Protein AF-A0A3D5JJ58-F1 (afdb_monomer_lite)

Secondary structure (DSSP, 8-state):
--HHHHHHHTT--EEEEE--GGGGGGHHHHHHHHHTSSSEEEEEEEEE---TT-SHHHHHHHHHHT-TT---TTEEEEEEE-HHHHS-HHHHHHHHHH-SS--HHHHHHHHHHTT------

Sequence (121 aa):
KAVHGTVTERGMDCALVEIHREDIDDLPFLMSFLAAVDRQFIVFTDDLTFDHGDSSYKSLKAALDGGVEGRPENVIFYATSNRRHLMPRQMIENERSTAINPSEGVEESVSLSDRFGLWVG

Structure (mmCIF, N/CA/C/O backbone):
data_AF-A0A3D5JJ58-F1
#
_entry.id   AF-A0A3D5JJ58-F1
#
loop_
_atom_site.group_PDB
_atom_site.id
_atom_site.type_symbol
_atom_site.label_atom_id
_atom_site.label_alt_id
_atom_site.label_comp_id
_atom_site.label_asym_id
_atom_site.label_entity_id
_atom_site.label_seq_id
_atom_site.pdbx_PDB_ins_code
_atom_site.Cartn_x
_atom_site.Cartn_y
_atom_site.Cartn_z
_atom_site.occupancy
_atom_site.B_iso_or_equiv
_atom_site.auth_seq_id
_atom_site.auth_comp_id
_atom_site.auth_asym_id
_atom_site.auth_atom_id
_atom_site.pdbx_PDB_model_num
ATOM 1 N N . LYS A 1 1 ? 6.342 9.692 18.023 1.00 48.56 1 LYS A N 1
ATOM 2 C CA . LYS A 1 1 ? 5.257 8.739 18.366 1.00 48.56 1 LYS A CA 1
ATOM 3 C C . LYS A 1 1 ? 4.610 8.309 17.058 1.00 48.56 1 LYS A C 1
ATOM 5 O O . LYS A 1 1 ? 4.331 9.194 16.261 1.00 48.56 1 LYS A O 1
ATOM 10 N N . ALA A 1 2 ? 4.472 7.007 16.799 1.00 66.88 2 ALA A N 1
ATOM 11 C CA . ALA A 1 2 ? 3.885 6.512 15.553 1.00 66.88 2 ALA A CA 1
ATOM 12 C C . ALA A 1 2 ? 2.447 7.037 15.399 1.00 66.88 2 ALA A C 1
ATOM 14 O O . ALA A 1 2 ? 1.678 6.977 16.359 1.00 66.88 2 ALA A O 1
ATOM 15 N N . VAL A 1 3 ? 2.101 7.552 14.214 1.00 66.00 3 VAL A N 1
ATOM 16 C CA . VAL A 1 3 ? 0.780 8.138 13.912 1.00 66.00 3 VAL A CA 1
ATOM 17 C C . VAL A 1 3 ? -0.346 7.148 14.226 1.00 66.00 3 VAL A C 1
ATOM 19 O O . VAL A 1 3 ? -1.336 7.537 14.837 1.00 66.00 3 VAL A O 1
ATOM 22 N N . HIS A 1 4 ? -0.137 5.860 13.931 1.00 69.19 4 HIS A N 1
ATOM 23 C CA . H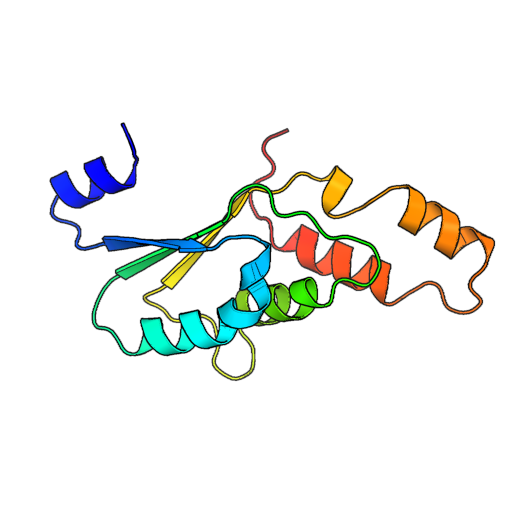IS A 1 4 ? -1.043 4.769 14.301 1.00 69.19 4 HIS A CA 1
ATOM 24 C C . HIS A 1 4 ? -1.385 4.768 15.798 1.00 69.19 4 HIS A C 1
ATOM 26 O O . HIS A 1 4 ? -2.556 4.778 16.156 1.00 69.19 4 HIS A O 1
ATOM 32 N N . GLY A 1 5 ? -0.381 4.863 16.680 1.00 71.44 5 GLY A N 1
ATOM 33 C CA . GLY A 1 5 ? -0.610 4.861 18.128 1.00 71.44 5 GLY A CA 1
ATOM 34 C C . GLY A 1 5 ? -1.508 6.013 18.585 1.00 71.44 5 GLY A C 1
ATOM 35 O O . GLY A 1 5 ? -2.395 5.816 19.404 1.00 71.44 5 GLY A O 1
ATOM 36 N N . THR A 1 6 ? -1.348 7.199 17.995 1.00 73.94 6 THR A N 1
ATOM 37 C CA . THR A 1 6 ? -2.206 8.357 18.294 1.00 73.94 6 THR A CA 1
ATOM 38 C C . THR A 1 6 ? -3.627 8.204 17.743 1.00 73.94 6 THR A C 1
ATOM 40 O O . THR A 1 6 ? -4.568 8.715 18.345 1.00 73.94 6 THR A O 1
ATOM 43 N N . VAL A 1 7 ? -3.805 7.517 16.613 1.00 76.62 7 VAL A N 1
ATOM 44 C CA . VAL A 1 7 ? -5.125 7.241 16.020 1.00 76.62 7 VAL A CA 1
ATOM 45 C C . VAL A 1 7 ? -5.886 6.216 16.866 1.00 76.62 7 VAL A C 1
ATOM 47 O O . VAL A 1 7 ? -7.038 6.461 17.225 1.00 76.62 7 VAL A O 1
ATOM 50 N N . THR A 1 8 ? -5.221 5.139 17.294 1.00 77.62 8 THR A N 1
ATOM 51 C CA . THR A 1 8 ? -5.805 4.140 18.201 1.00 77.62 8 THR A CA 1
ATOM 52 C C . THR A 1 8 ? -6.161 4.747 19.563 1.00 77.62 8 THR A C 1
ATOM 54 O O . THR A 1 8 ? -7.254 4.514 20.071 1.00 77.62 8 THR A O 1
ATOM 57 N N . GLU A 1 9 ? -5.293 5.596 20.135 1.00 80.44 9 GLU A N 1
ATOM 58 C CA . GLU A 1 9 ? -5.563 6.332 21.387 1.00 80.44 9 GLU A CA 1
ATOM 59 C C . GLU A 1 9 ? -6.815 7.229 21.299 1.00 80.44 9 GLU A C 1
ATOM 61 O O . GLU A 1 9 ? -7.448 7.510 22.315 1.00 80.44 9 GLU A O 1
ATOM 66 N N . ARG A 1 10 ? -7.199 7.670 20.094 1.00 81.00 10 ARG A N 1
ATOM 67 C CA . ARG A 1 10 ? -8.402 8.485 19.842 1.00 81.00 10 ARG A CA 1
ATOM 68 C C . ARG A 1 10 ? -9.670 7.657 19.609 1.00 81.00 10 ARG A C 1
ATOM 70 O O . ARG A 1 10 ? -10.707 8.235 19.294 1.00 81.00 10 ARG A O 1
ATOM 77 N N . GLY A 1 11 ? -9.603 6.334 19.763 1.00 76.38 11 GLY A N 1
ATOM 78 C CA . GLY A 1 11 ? -10.744 5.431 19.594 1.00 76.38 11 GLY A CA 1
ATOM 79 C C . GLY A 1 11 ? -11.083 5.103 18.138 1.00 76.38 11 GLY A C 1
ATOM 80 O O . GLY A 1 11 ? -12.150 4.556 17.877 1.00 76.38 11 GLY A O 1
ATOM 81 N N . MET A 1 12 ? -10.202 5.431 17.188 1.00 77.62 12 MET A N 1
ATOM 82 C CA . MET A 1 12 ? -10.342 4.994 15.801 1.00 77.62 12 MET A CA 1
ATOM 83 C C . MET A 1 12 ? -9.760 3.585 15.666 1.00 77.62 12 MET A C 1
ATOM 85 O O . MET A 1 12 ? -8.555 3.391 15.841 1.00 77.62 12 MET A O 1
ATOM 89 N N . ASP A 1 13 ? -10.611 2.605 15.354 1.00 81.50 13 ASP A N 1
ATOM 90 C CA . ASP A 1 13 ? -10.184 1.226 15.111 1.00 81.50 13 ASP A CA 1
ATOM 91 C C . ASP A 1 13 ? -9.609 1.072 13.695 1.00 81.50 13 ASP A C 1
ATOM 93 O O . ASP A 1 13 ? -10.263 0.614 12.758 1.00 81.50 13 ASP A O 1
ATOM 97 N N . CYS A 1 14 ? -8.368 1.530 13.544 1.00 84.88 14 CYS A N 1
ATOM 98 C CA . CYS A 1 14 ? -7.585 1.414 12.325 1.00 84.88 14 CYS A CA 1
ATOM 99 C C . CYS A 1 14 ? -6.398 0.486 12.578 1.00 84.88 14 CYS A C 1
ATOM 101 O O . CYS A 1 14 ? -5.649 0.695 13.531 1.00 84.88 14 CYS A O 1
ATOM 103 N N . ALA A 1 15 ? -6.203 -0.502 11.710 1.00 89.31 15 ALA A N 1
ATOM 104 C CA . ALA A 1 15 ? -4.994 -1.314 11.684 1.00 89.31 15 ALA A CA 1
ATOM 105 C C . ALA A 1 15 ? -3.961 -0.724 10.718 1.00 89.31 15 ALA A C 1
ATOM 107 O O . ALA A 1 15 ? -4.306 -0.220 9.650 1.00 89.31 15 ALA A O 1
ATOM 108 N N . LEU A 1 16 ? -2.688 -0.814 11.094 1.00 89.19 16 LEU A N 1
ATOM 109 C CA . LEU A 1 16 ? -1.558 -0.580 10.203 1.00 89.19 16 LEU A CA 1
ATOM 110 C C . LEU A 1 16 ? -1.004 -1.934 9.753 1.00 89.19 16 LEU A C 1
ATOM 112 O O . LEU A 1 16 ? -0.683 -2.774 10.594 1.00 89.19 16 LEU A O 1
ATOM 116 N N . VAL A 1 17 ? -0.901 -2.132 8.445 1.00 90.62 17 VAL A N 1
ATOM 117 C CA . VAL A 1 17 ? -0.300 -3.310 7.818 1.00 90.62 17 VAL A CA 1
ATOM 118 C C . VAL A 1 17 ? 0.928 -2.836 7.062 1.00 90.62 17 VAL A C 1
ATOM 120 O O . VAL A 1 17 ? 0.811 -2.034 6.144 1.00 90.62 17 VAL A O 1
ATOM 123 N N . GLU A 1 18 ? 2.103 -3.295 7.464 1.00 90.88 18 GLU A N 1
ATOM 124 C CA . GLU A 1 18 ? 3.345 -3.005 6.753 1.00 90.88 18 GLU A CA 1
ATOM 125 C C . GLU A 1 18 ? 3.636 -4.136 5.766 1.00 90.88 18 GLU A C 1
ATOM 127 O O . GLU A 1 18 ? 3.516 -5.308 6.124 1.00 90.88 18 GLU A O 1
ATOM 132 N N . ILE A 1 19 ? 3.983 -3.779 4.530 1.00 89.12 19 ILE A N 1
ATOM 133 C CA . ILE A 1 19 ? 4.395 -4.717 3.486 1.00 89.12 19 ILE A CA 1
ATOM 134 C C . ILE A 1 19 ? 5.785 -4.338 2.981 1.00 89.12 19 ILE A C 1
ATOM 136 O O . ILE A 1 19 ? 6.063 -3.170 2.674 1.00 89.12 19 ILE A O 1
ATOM 140 N N . HIS A 1 20 ? 6.671 -5.327 2.901 1.00 87.94 20 HIS A N 1
ATOM 141 C CA . HIS A 1 20 ? 8.004 -5.133 2.352 1.00 87.94 20 HIS A CA 1
ATOM 142 C C . HIS A 1 20 ? 7.960 -5.085 0.823 1.00 87.94 20 HIS A C 1
ATOM 144 O O . HIS A 1 20 ? 7.052 -5.620 0.190 1.00 87.94 20 HIS A O 1
ATOM 150 N N . ARG A 1 21 ? 8.976 -4.457 0.219 1.00 80.75 21 ARG A N 1
ATOM 151 C CA . ARG A 1 21 ? 9.121 -4.375 -1.243 1.00 80.75 21 ARG A CA 1
ATOM 152 C C . ARG A 1 21 ? 9.060 -5.749 -1.919 1.00 80.75 21 ARG A C 1
ATOM 154 O O . ARG A 1 21 ? 8.460 -5.874 -2.979 1.00 80.75 21 ARG A O 1
ATOM 161 N N . GLU A 1 22 ? 9.693 -6.746 -1.312 1.00 84.12 22 GLU A N 1
ATOM 162 C CA . GLU A 1 22 ? 9.791 -8.109 -1.850 1.00 84.12 22 GLU A CA 1
ATOM 163 C C . GLU A 1 22 ? 8.428 -8.817 -1.917 1.00 84.12 22 GLU A C 1
ATOM 165 O O . GLU A 1 22 ? 8.255 -9.720 -2.727 1.00 84.12 22 GLU A O 1
ATOM 170 N N . ASP A 1 23 ? 7.447 -8.349 -1.139 1.00 87.75 23 ASP A N 1
ATOM 171 C CA . ASP A 1 23 ? 6.113 -8.944 -1.031 1.00 87.75 23 ASP A CA 1
ATOM 172 C C . ASP A 1 23 ? 5.051 -8.169 -1.839 1.00 87.75 23 ASP A C 1
ATOM 174 O O . ASP A 1 23 ? 3.859 -8.457 -1.751 1.00 87.75 23 ASP A O 1
ATOM 178 N N . ILE A 1 24 ? 5.436 -7.166 -2.641 1.00 84.06 24 ILE A N 1
ATOM 179 C CA . ILE A 1 24 ? 4.483 -6.347 -3.422 1.00 84.06 24 ILE A CA 1
ATOM 180 C C . ILE A 1 24 ? 3.638 -7.190 -4.384 1.00 84.06 24 ILE A C 1
ATOM 182 O O . ILE A 1 24 ? 2.502 -6.820 -4.686 1.00 84.06 24 ILE A O 1
ATOM 186 N N . ASP A 1 25 ? 4.155 -8.324 -4.853 1.00 86.06 25 ASP A N 1
ATOM 187 C CA . ASP A 1 25 ? 3.396 -9.243 -5.701 1.00 86.06 25 ASP A CA 1
ATOM 188 C C . ASP A 1 25 ? 2.185 -9.865 -4.986 1.00 86.06 25 ASP A C 1
ATOM 190 O O . ASP A 1 25 ? 1.182 -10.165 -5.636 1.00 86.06 25 ASP A O 1
ATOM 194 N N . ASP A 1 26 ? 2.212 -9.949 -3.654 1.00 87.81 26 ASP A N 1
ATOM 195 C CA . ASP A 1 26 ? 1.089 -10.411 -2.834 1.00 87.81 26 ASP A CA 1
ATOM 196 C C . ASP A 1 26 ? 0.093 -9.288 -2.496 1.00 87.81 26 ASP A C 1
ATOM 198 O O . ASP A 1 26 ? -0.982 -9.546 -1.942 1.00 87.81 26 ASP A O 1
ATOM 202 N N . LEU A 1 27 ? 0.399 -8.034 -2.852 1.00 86.44 27 LEU A N 1
ATOM 203 C CA . LEU A 1 27 ? -0.447 -6.879 -2.551 1.00 86.44 27 LEU A CA 1
ATOM 204 C C . LEU A 1 27 ? -1.892 -7.043 -3.055 1.00 86.44 27 LEU A C 1
ATOM 206 O O . LEU A 1 27 ? -2.801 -6.749 -2.276 1.00 86.44 27 LEU A O 1
ATOM 210 N N . PRO A 1 28 ? -2.167 -7.530 -4.284 1.00 84.75 28 PRO A N 1
ATOM 211 C CA . PRO A 1 28 ? -3.541 -7.750 -4.733 1.00 84.75 28 PRO A CA 1
ATOM 212 C C . PRO A 1 28 ? -4.305 -8.727 -3.831 1.00 84.75 28 PRO A C 1
ATOM 214 O O . PRO A 1 28 ? -5.437 -8.448 -3.440 1.00 84.75 28 PRO A O 1
ATOM 217 N N . PHE A 1 29 ? -3.670 -9.834 -3.436 1.00 87.81 29 PHE A N 1
ATOM 218 C CA . PHE A 1 29 ? -4.273 -10.814 -2.534 1.00 87.81 29 PHE A CA 1
ATOM 219 C C . PHE A 1 29 ? -4.537 -10.217 -1.147 1.00 87.81 29 PHE A C 1
ATOM 221 O O . PHE A 1 29 ? -5.628 -10.386 -0.597 1.00 87.81 29 PHE A O 1
ATOM 228 N N . LEU A 1 30 ? -3.569 -9.472 -0.602 1.00 89.25 30 LEU A N 1
ATOM 229 C CA . LEU A 1 30 ? -3.719 -8.768 0.669 1.00 89.25 30 LEU A CA 1
ATOM 230 C C . LEU A 1 30 ? -4.898 -7.788 0.625 1.00 89.25 30 LEU A C 1
ATOM 232 O O . LEU A 1 30 ? -5.715 -7.783 1.542 1.00 89.25 30 LEU A O 1
ATOM 236 N N . MET A 1 31 ? -5.031 -6.996 -0.443 1.00 87.06 31 MET A N 1
ATOM 237 C CA . MET A 1 31 ? -6.147 -6.057 -0.607 1.00 87.06 31 MET A CA 1
ATOM 238 C C . MET A 1 31 ? -7.499 -6.778 -0.586 1.00 87.06 31 MET A C 1
ATOM 240 O O . MET A 1 31 ? -8.391 -6.367 0.156 1.00 87.06 31 MET A O 1
ATOM 244 N N . SER A 1 32 ? -7.642 -7.876 -1.337 1.00 87.62 32 SER A N 1
ATOM 245 C CA . SER A 1 32 ? -8.874 -8.678 -1.363 1.00 87.62 32 SER A CA 1
ATOM 246 C C . SER A 1 32 ? -9.184 -9.315 -0.005 1.00 87.62 32 SER A C 1
ATOM 248 O O . SER A 1 32 ? -10.342 -9.365 0.407 1.00 87.62 32 SER A O 1
ATOM 250 N N . PHE A 1 33 ? -8.162 -9.768 0.727 1.00 91.12 33 PHE A N 1
ATOM 251 C CA . PHE A 1 33 ? -8.333 -10.303 2.078 1.00 91.12 33 PHE A CA 1
ATOM 252 C C . PHE A 1 33 ? -8.815 -9.227 3.062 1.00 91.12 33 PHE A C 1
ATOM 254 O O . PHE A 1 33 ? -9.776 -9.449 3.798 1.00 91.12 33 PHE A O 1
ATOM 261 N N . LEU A 1 34 ? -8.186 -8.048 3.054 1.00 90.94 34 LEU A N 1
ATOM 262 C CA . LEU A 1 34 ? -8.550 -6.934 3.933 1.00 90.94 34 LEU A CA 1
ATOM 263 C C . LEU A 1 34 ? -9.941 -6.367 3.614 1.00 90.94 34 LEU A C 1
ATOM 265 O O . LEU A 1 34 ? -10.644 -5.931 4.526 1.00 90.94 34 LEU A O 1
ATOM 269 N N . ALA A 1 35 ? -10.374 -6.426 2.352 1.00 89.69 35 ALA A N 1
ATOM 270 C CA . ALA A 1 35 ? -11.711 -6.006 1.932 1.00 89.69 35 ALA A CA 1
ATOM 271 C C . ALA A 1 35 ? -12.842 -6.799 2.614 1.00 89.69 35 ALA A C 1
ATOM 273 O O . ALA A 1 35 ? -13.933 -6.272 2.812 1.00 89.69 35 ALA A O 1
ATOM 274 N N . ALA A 1 36 ? -12.592 -8.059 2.986 1.00 92.44 36 ALA A N 1
ATOM 275 C CA . ALA A 1 36 ? -13.577 -8.921 3.642 1.00 92.44 36 ALA A CA 1
ATOM 276 C C . ALA A 1 36 ? -13.679 -8.695 5.163 1.00 92.44 36 ALA A C 1
ATOM 278 O O . ALA A 1 36 ? -14.515 -9.315 5.825 1.00 92.44 36 ALA A O 1
ATOM 279 N N . VAL A 1 37 ? -12.823 -7.843 5.733 1.00 92.19 37 VAL A N 1
ATOM 280 C CA . VAL A 1 37 ? -12.763 -7.590 7.174 1.00 92.19 37 VAL A CA 1
ATOM 281 C C . VAL A 1 37 ? -13.453 -6.267 7.496 1.00 92.19 37 VAL A C 1
ATOM 283 O O . VAL A 1 37 ? -13.100 -5.228 6.945 1.00 92.19 37 VAL A O 1
ATOM 286 N N . ASP A 1 38 ? -14.395 -6.290 8.443 1.00 91.50 38 ASP A N 1
ATOM 287 C CA . ASP A 1 38 ? -15.096 -5.097 8.943 1.00 91.50 38 ASP A CA 1
ATOM 288 C C . ASP A 1 38 ? -14.189 -4.262 9.869 1.00 91.50 38 ASP A C 1
ATOM 290 O O . ASP A 1 38 ? -14.351 -4.218 11.089 1.00 91.50 38 ASP A O 1
ATOM 294 N N . ARG A 1 39 ? -13.135 -3.687 9.281 1.00 90.12 39 ARG A N 1
ATOM 295 C CA . ARG A 1 39 ? -12.133 -2.842 9.938 1.00 90.12 39 ARG A CA 1
ATOM 296 C C . ARG A 1 39 ? -11.462 -1.923 8.919 1.00 90.12 39 ARG A C 1
ATOM 298 O O . ARG A 1 39 ? -11.355 -2.267 7.746 1.00 90.12 39 ARG A O 1
ATOM 305 N N . GLN A 1 40 ? -10.996 -0.760 9.372 1.00 89.94 40 GLN A N 1
ATOM 306 C CA . GLN A 1 40 ? -10.226 0.179 8.552 1.00 89.94 40 GLN A CA 1
ATOM 307 C C . GLN A 1 40 ? -8.735 -0.183 8.558 1.00 89.94 40 GLN A C 1
ATOM 309 O O . GLN A 1 40 ? -8.169 -0.469 9.618 1.00 89.94 40 GLN A O 1
ATOM 314 N N . PHE A 1 41 ? -8.088 -0.127 7.395 1.00 90.19 41 PHE A N 1
ATOM 315 C CA . PHE A 1 41 ? -6.678 -0.473 7.231 1.00 90.19 41 PHE A CA 1
ATOM 316 C C . PHE A 1 41 ? -5.885 0.620 6.522 1.00 90.19 41 PHE A C 1
ATOM 318 O O . PHE A 1 41 ? -6.312 1.188 5.516 1.00 90.19 41 PHE A O 1
ATOM 325 N N . ILE A 1 42 ? -4.671 0.843 7.016 1.00 88.81 42 ILE A N 1
ATOM 326 C CA . ILE A 1 42 ? -3.609 1.531 6.290 1.00 88.81 42 ILE A CA 1
ATOM 327 C C . ILE A 1 42 ? -2.585 0.469 5.913 1.00 88.81 42 ILE A C 1
ATOM 329 O O . ILE A 1 42 ? -1.947 -0.102 6.794 1.00 88.81 42 ILE A O 1
ATOM 333 N N . VAL A 1 43 ? -2.433 0.207 4.621 1.00 88.88 43 VAL A N 1
ATOM 334 C CA . VAL A 1 43 ? -1.33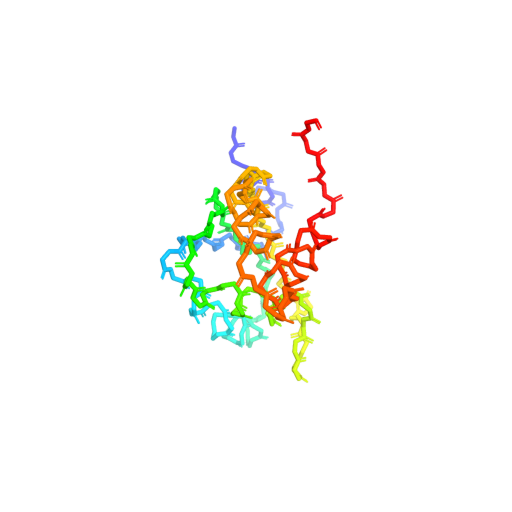5 -0.605 4.095 1.00 88.88 43 VAL A CA 1
ATOM 335 C C . VAL A 1 43 ? -0.184 0.337 3.777 1.00 88.88 43 VAL A C 1
ATOM 337 O O . VAL A 1 43 ? -0.365 1.297 3.031 1.00 88.88 43 VAL A O 1
ATOM 340 N N . PHE A 1 44 ? 0.977 0.093 4.369 1.00 88.88 44 PHE A N 1
ATOM 341 C CA . PHE A 1 44 ? 2.152 0.944 4.264 1.00 88.88 44 PHE A CA 1
ATOM 342 C C . PHE A 1 44 ? 3.344 0.179 3.700 1.00 88.88 44 PHE A C 1
ATOM 344 O O . PHE A 1 44 ? 3.595 -0.956 4.094 1.00 88.88 44 PHE A O 1
ATOM 351 N N . THR A 1 45 ? 4.106 0.825 2.824 1.00 87.75 45 THR A N 1
ATOM 352 C CA . THR A 1 45 ? 5.404 0.324 2.368 1.00 87.75 45 THR A CA 1
ATOM 353 C C . THR A 1 45 ? 6.410 1.470 2.272 1.00 87.75 45 THR A C 1
ATOM 355 O O . THR A 1 45 ? 6.068 2.575 1.833 1.00 87.75 45 THR A O 1
ATOM 358 N N . ASP A 1 46 ? 7.635 1.225 2.731 1.00 85.44 46 ASP A N 1
ATOM 359 C CA . ASP A 1 46 ? 8.713 2.214 2.730 1.00 85.44 46 ASP A CA 1
ATOM 360 C C . ASP A 1 46 ? 9.703 1.954 1.587 1.00 85.44 46 ASP A C 1
ATOM 362 O O . ASP A 1 46 ? 9.972 0.807 1.235 1.00 85.44 46 ASP A O 1
ATOM 366 N N . ASP A 1 47 ? 10.242 3.035 1.025 1.00 79.69 47 ASP A N 1
ATOM 367 C CA . ASP A 1 47 ? 11.286 3.066 -0.004 1.00 79.69 47 ASP A CA 1
ATOM 368 C C . ASP A 1 47 ? 11.027 2.136 -1.201 1.00 79.69 47 ASP A C 1
ATOM 370 O O . ASP A 1 47 ? 11.847 1.292 -1.575 1.00 79.69 47 ASP A O 1
ATOM 374 N N . LEU A 1 48 ? 9.872 2.316 -1.851 1.00 81.00 48 LEU A N 1
ATOM 375 C CA . LEU A 1 48 ? 9.599 1.639 -3.112 1.00 81.00 48 LEU A CA 1
ATOM 376 C C . LEU A 1 48 ? 10.655 2.011 -4.149 1.00 81.00 48 LEU A C 1
ATOM 378 O O . LEU A 1 48 ? 10.796 3.169 -4.551 1.00 81.00 48 LEU A O 1
ATOM 382 N N . THR A 1 49 ? 11.360 0.994 -4.613 1.00 75.62 49 THR A N 1
ATOM 383 C CA . THR A 1 49 ? 12.355 1.050 -5.678 1.00 75.62 49 THR A CA 1
ATOM 384 C C . THR A 1 49 ? 12.036 -0.062 -6.667 1.00 75.62 49 THR A C 1
ATOM 386 O O . THR A 1 49 ? 11.483 -1.080 -6.258 1.00 75.62 49 THR A O 1
ATOM 389 N N . PHE A 1 50 ? 12.318 0.128 -7.956 1.00 71.94 50 PHE A N 1
ATOM 390 C CA . PHE A 1 50 ? 12.109 -0.901 -8.978 1.00 71.94 50 PHE A CA 1
ATOM 391 C C . PHE A 1 50 ? 13.380 -1.059 -9.802 1.00 71.94 50 PHE A C 1
ATOM 393 O O . PHE A 1 50 ? 13.924 -0.076 -10.308 1.00 71.94 50 P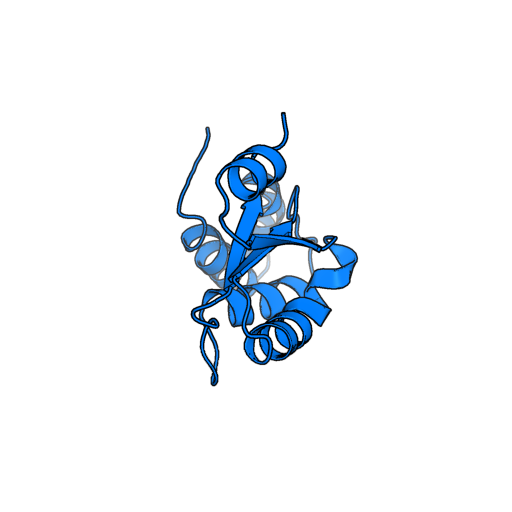HE A O 1
ATOM 400 N N . ASP A 1 51 ? 13.840 -2.300 -9.936 1.00 64.81 51 ASP A N 1
ATOM 401 C CA . ASP A 1 51 ? 14.965 -2.643 -10.798 1.00 64.81 51 ASP A CA 1
ATOM 402 C C . ASP A 1 51 ? 14.491 -2.975 -12.219 1.00 64.81 51 ASP A C 1
ATOM 404 O O . ASP A 1 51 ? 13.331 -3.310 -12.469 1.00 64.81 51 ASP A O 1
ATOM 408 N N . HIS A 1 52 ? 15.415 -2.901 -13.178 1.00 56.59 52 HIS A N 1
ATOM 409 C CA . HIS A 1 52 ? 15.155 -3.281 -14.564 1.00 56.59 52 HIS A CA 1
ATOM 410 C C . HIS A 1 52 ? 14.684 -4.744 -14.659 1.00 56.59 52 HIS A C 1
ATOM 412 O O . HIS A 1 52 ? 15.463 -5.666 -14.427 1.00 56.59 52 HIS A O 1
ATOM 418 N N . GLY A 1 53 ? 13.426 -4.946 -15.062 1.00 58.50 53 GLY A N 1
ATOM 419 C CA . GLY A 1 53 ? 12.829 -6.274 -15.258 1.00 58.50 53 GLY A CA 1
ATOM 420 C C . GLY A 1 53 ? 12.065 -6.827 -14.054 1.00 58.50 53 GLY A C 1
ATOM 421 O O . GLY A 1 53 ? 11.561 -7.944 -14.133 1.00 58.50 53 GLY A O 1
ATOM 422 N N . ASP A 1 54 ? 11.951 -6.062 -12.969 1.00 67.19 54 ASP A N 1
ATOM 423 C CA . ASP A 1 54 ? 11.074 -6.398 -11.849 1.00 67.19 54 ASP A CA 1
ATOM 424 C C . ASP A 1 54 ? 9.607 -6.382 -12.315 1.00 67.19 54 ASP A C 1
ATOM 426 O O . ASP A 1 54 ? 9.195 -5.434 -12.977 1.00 67.19 54 ASP A O 1
ATOM 430 N N . SER A 1 55 ? 8.814 -7.418 -12.026 1.00 69.38 55 SER A N 1
ATOM 431 C CA . SER A 1 55 ? 7.382 -7.475 -12.368 1.00 69.38 55 SER A CA 1
ATOM 432 C C . SER A 1 55 ? 6.479 -6.844 -11.309 1.00 69.38 55 SER A C 1
ATOM 434 O O . SER A 1 55 ? 5.316 -6.554 -11.606 1.00 69.38 55 SER A O 1
ATOM 436 N N . SER A 1 56 ? 7.019 -6.563 -10.119 1.00 70.50 56 SER A N 1
ATOM 437 C CA . SER A 1 56 ? 6.276 -6.072 -8.950 1.00 70.50 56 SER A CA 1
ATOM 438 C C . SER A 1 56 ? 5.563 -4.741 -9.201 1.00 70.50 56 SER A C 1
ATOM 440 O O . SER A 1 56 ? 4.549 -4.428 -8.574 1.00 70.50 56 SER A O 1
ATOM 442 N N . TYR A 1 57 ? 6.035 -3.948 -10.170 1.00 71.00 57 TYR A N 1
ATOM 443 C CA . TYR A 1 57 ? 5.373 -2.699 -10.556 1.00 71.00 57 TYR A CA 1
ATOM 444 C C . TYR A 1 57 ? 3.964 -2.927 -11.126 1.00 71.00 57 TYR A C 1
ATOM 446 O O . TYR A 1 57 ? 3.098 -2.070 -10.951 1.00 71.00 57 TYR A O 1
ATOM 454 N N . LYS A 1 58 ? 3.708 -4.068 -11.788 1.00 74.75 58 LYS A N 1
ATOM 455 C CA . LYS A 1 58 ? 2.384 -4.393 -12.345 1.00 74.75 58 LYS A CA 1
ATOM 456 C C . LYS A 1 58 ? 1.386 -4.663 -11.231 1.00 74.75 58 LYS A C 1
ATOM 458 O O . LYS A 1 58 ? 0.270 -4.151 -11.283 1.00 74.75 58 LYS A O 1
ATOM 463 N N . SER A 1 59 ? 1.813 -5.409 -10.218 1.00 76.81 59 SER A N 1
ATOM 464 C CA . SER A 1 59 ? 1.038 -5.721 -9.016 1.00 76.81 59 SER A CA 1
ATOM 465 C C . SER A 1 59 ? 0.663 -4.438 -8.269 1.00 76.81 59 SER A C 1
ATOM 467 O O . SER A 1 59 ? -0.508 -4.211 -7.956 1.00 76.81 59 SER A O 1
ATOM 469 N N . LEU A 1 60 ? 1.627 -3.525 -8.103 1.00 77.06 60 LEU A N 1
ATOM 470 C CA . LEU A 1 60 ? 1.385 -2.217 -7.501 1.00 77.06 60 LEU A CA 1
ATOM 471 C C . LEU A 1 60 ? 0.445 -1.339 -8.339 1.00 77.06 60 LEU A C 1
ATOM 473 O O . LEU A 1 60 ? -0.497 -0.755 -7.804 1.00 77.06 60 LEU A O 1
ATOM 477 N N . LYS A 1 61 ? 0.681 -1.238 -9.651 1.00 75.19 61 LYS A N 1
ATOM 478 C CA . LYS A 1 61 ? -0.158 -0.443 -10.552 1.00 75.19 61 LYS A CA 1
ATOM 479 C C . LYS A 1 61 ? -1.593 -0.963 -10.568 1.00 75.19 61 LYS A C 1
ATOM 481 O O . LYS A 1 61 ? -2.511 -0.165 -10.444 1.00 75.19 61 LYS A O 1
ATOM 486 N N . ALA A 1 62 ? -1.797 -2.278 -10.630 1.00 77.25 62 ALA A N 1
ATOM 487 C CA . ALA A 1 62 ? -3.124 -2.887 -10.569 1.00 77.25 62 ALA A CA 1
ATOM 488 C C . ALA A 1 62 ? -3.854 -2.583 -9.247 1.00 77.25 62 ALA A C 1
ATOM 490 O O . ALA A 1 62 ? -5.059 -2.320 -9.260 1.00 77.25 62 ALA A O 1
ATOM 491 N N . ALA A 1 63 ? -3.130 -2.572 -8.122 1.00 74.38 63 ALA A N 1
ATOM 492 C CA . ALA A 1 63 ? -3.682 -2.203 -6.820 1.00 74.38 63 ALA A CA 1
ATOM 493 C C . ALA A 1 63 ? -4.031 -0.702 -6.722 1.00 74.38 63 ALA A C 1
ATOM 495 O O . ALA A 1 63 ? -5.050 -0.348 -6.130 1.00 74.38 63 ALA A O 1
ATOM 496 N N . LEU A 1 64 ? -3.215 0.182 -7.314 1.00 71.94 64 LEU A N 1
ATOM 497 C CA 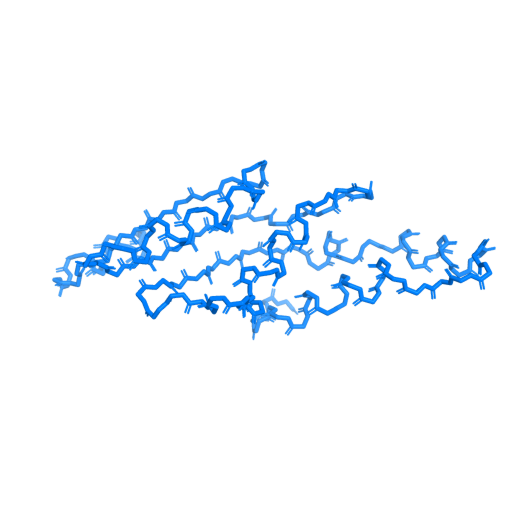. LEU A 1 64 ? -3.411 1.641 -7.297 1.00 71.94 64 LEU A CA 1
ATOM 498 C C . LEU A 1 64 ? -4.456 2.137 -8.302 1.00 71.94 64 LEU A C 1
ATOM 500 O O . LEU A 1 64 ? -5.256 3.010 -7.969 1.00 71.94 64 LEU A O 1
ATOM 504 N N . ASP A 1 65 ? -4.447 1.597 -9.520 1.00 69.25 65 ASP A N 1
ATOM 505 C CA . ASP A 1 65 ? -5.444 1.898 -10.551 1.00 69.25 65 ASP A CA 1
ATOM 506 C C . ASP A 1 65 ? -6.808 1.297 -10.194 1.00 69.25 65 ASP A C 1
ATOM 508 O O . ASP A 1 65 ? -7.816 1.715 -10.758 1.00 69.25 65 ASP A O 1
ATOM 512 N N . GLY A 1 66 ? -6.836 0.363 -9.232 1.00 59.56 66 GLY A N 1
ATOM 513 C CA . GLY A 1 66 ? -8.027 -0.356 -8.819 1.00 59.56 66 GLY A CA 1
ATOM 514 C C . GLY A 1 66 ? -8.555 -1.158 -9.994 1.00 59.56 66 GLY A C 1
ATOM 515 O O . GLY A 1 66 ? -9.479 -0.695 -10.650 1.00 59.56 66 GLY A O 1
ATOM 516 N N . GLY A 1 67 ? -7.938 -2.316 -10.269 1.00 58.88 67 GLY A N 1
ATOM 517 C CA . GLY A 1 67 ? -8.297 -3.234 -11.361 1.00 58.88 67 GLY A CA 1
ATOM 518 C C . GLY A 1 67 ? -9.777 -3.666 -11.388 1.00 58.88 67 GLY A C 1
ATOM 519 O O . GLY A 1 67 ? -10.666 -2.952 -10.955 1.00 58.88 67 GLY A O 1
ATOM 520 N N . VAL A 1 68 ? -10.102 -4.859 -11.894 1.00 50.03 68 VAL A N 1
ATOM 521 C CA . VAL A 1 68 ? -11.517 -5.266 -12.105 1.00 50.03 68 VAL A CA 1
ATOM 522 C C . VAL A 1 68 ? -12.401 -5.139 -10.844 1.00 50.03 68 VAL A C 1
ATOM 524 O O . VAL A 1 68 ? -13.599 -4.899 -10.964 1.00 50.03 68 VAL A O 1
ATOM 527 N N . GLU A 1 69 ? -11.814 -5.234 -9.648 1.00 55.31 69 GLU A N 1
ATOM 528 C CA . GLU A 1 69 ? -12.515 -5.147 -8.358 1.00 55.31 69 GLU A CA 1
ATOM 529 C C . GLU A 1 69 ? -12.387 -3.781 -7.647 1.00 55.31 69 GLU A C 1
ATOM 531 O O . GLU A 1 69 ? -13.098 -3.535 -6.675 1.00 55.31 69 GLU A O 1
ATOM 536 N N . GLY A 1 70 ? -11.550 -2.857 -8.143 1.00 63.03 70 GLY A N 1
ATOM 537 C CA . GLY A 1 70 ? -11.311 -1.555 -7.506 1.00 63.03 70 GLY A CA 1
ATOM 538 C C . GLY A 1 70 ? -10.518 -1.625 -6.187 1.00 63.03 70 GLY A C 1
ATOM 539 O O . GLY A 1 70 ? -10.244 -2.694 -5.646 1.00 63.03 70 GLY A O 1
ATOM 540 N N . ARG A 1 71 ? -10.112 -0.462 -5.657 1.00 74.44 71 ARG A N 1
ATOM 541 C CA . ARG A 1 71 ? -9.495 -0.366 -4.320 1.00 74.44 71 ARG A CA 1
ATOM 542 C C . ARG A 1 71 ? -10.589 -0.477 -3.243 1.00 74.44 71 ARG A C 1
ATOM 544 O O . ARG A 1 71 ? -11.544 0.298 -3.326 1.00 74.44 71 ARG A O 1
ATOM 551 N N . PRO A 1 72 ? -10.446 -1.342 -2.220 1.00 84.00 72 PRO A N 1
ATOM 552 C CA . PRO A 1 72 ? -11.444 -1.473 -1.158 1.00 84.00 72 PRO A CA 1
ATOM 553 C C . PRO A 1 72 ? -11.681 -0.151 -0.415 1.00 84.00 72 PRO A C 1
ATOM 555 O O . PRO A 1 72 ? -10.732 0.573 -0.112 1.00 84.00 72 PRO A O 1
ATOM 558 N N . GLU A 1 73 ? -12.936 0.157 -0.074 1.00 86.75 73 GLU A N 1
ATOM 559 C CA . GLU A 1 73 ? -13.288 1.407 0.626 1.00 86.75 73 GLU A CA 1
ATOM 560 C C . GLU A 1 73 ? -12.682 1.495 2.035 1.00 86.75 73 GLU A C 1
ATOM 562 O O . GLU A 1 73 ? -12.430 2.588 2.538 1.00 86.75 73 GLU A O 1
ATOM 567 N N . ASN A 1 74 ? -12.420 0.346 2.661 1.00 90.31 74 ASN A N 1
ATOM 568 C CA . ASN A 1 74 ? -11.840 0.235 3.996 1.00 90.31 74 ASN A CA 1
ATOM 569 C C . ASN A 1 74 ? -10.302 0.165 4.001 1.00 90.31 74 ASN A C 1
ATOM 571 O O . ASN A 1 74 ? -9.718 -0.031 5.068 1.00 90.31 74 ASN A O 1
ATOM 575 N N . VAL A 1 75 ? -9.639 0.311 2.845 1.00 88.75 75 VAL A N 1
ATOM 576 C CA . VAL A 1 75 ? -8.177 0.208 2.731 1.00 88.75 75 VAL A CA 1
ATOM 577 C C . VAL A 1 75 ? -7.571 1.447 2.072 1.00 88.75 75 VAL A C 1
ATOM 579 O O . VAL A 1 75 ? -7.883 1.822 0.939 1.00 88.75 75 VAL A O 1
ATOM 582 N N . ILE A 1 76 ? -6.611 2.062 2.761 1.00 85.69 76 ILE A N 1
ATOM 583 C CA . ILE A 1 76 ? -5.751 3.106 2.201 1.00 85.69 76 ILE A CA 1
ATOM 584 C C . ILE A 1 76 ? -4.343 2.547 2.039 1.00 85.69 76 ILE A C 1
ATOM 586 O O . ILE A 1 76 ? -3.730 2.120 3.010 1.00 85.69 76 ILE A O 1
ATOM 590 N N . PHE A 1 77 ? -3.817 2.592 0.818 1.00 84.75 77 PHE A N 1
ATOM 591 C CA . PHE A 1 77 ? -2.422 2.274 0.541 1.00 84.75 77 PHE A CA 1
ATOM 592 C C . PHE A 1 77 ? -1.573 3.545 0.594 1.00 84.75 77 PHE A C 1
ATOM 594 O O . PHE A 1 77 ? -1.911 4.543 -0.046 1.00 84.75 77 PHE A O 1
ATOM 601 N N . TYR A 1 78 ? -0.483 3.507 1.352 1.00 84.50 78 TYR A N 1
ATOM 602 C CA . TYR A 1 78 ? 0.478 4.590 1.488 1.00 84.50 78 TYR A CA 1
ATOM 603 C C . TYR A 1 78 ? 1.879 4.060 1.202 1.00 84.50 78 TYR A C 1
ATOM 605 O O . TYR A 1 78 ? 2.322 3.096 1.817 1.00 84.50 78 TYR A O 1
ATOM 613 N N . ALA A 1 79 ? 2.592 4.712 0.295 1.00 82.81 79 ALA A N 1
ATOM 614 C CA . ALA A 1 79 ? 3.953 4.333 -0.037 1.00 82.81 79 ALA A CA 1
ATOM 615 C C . ALA A 1 79 ? 4.869 5.548 -0.058 1.00 82.81 79 ALA A C 1
ATOM 617 O O . ALA A 1 79 ? 4.477 6.623 -0.522 1.00 82.81 79 ALA A O 1
ATOM 618 N N . THR A 1 80 ? 6.099 5.366 0.408 1.00 83.19 80 THR A N 1
ATOM 619 C CA . THR A 1 80 ? 7.191 6.304 0.142 1.00 83.19 80 THR A CA 1
ATOM 620 C C . THR A 1 80 ? 8.034 5.762 -1.011 1.00 83.19 80 THR A C 1
ATOM 622 O O . THR A 1 80 ? 8.120 4.556 -1.236 1.00 83.19 80 THR A O 1
ATOM 625 N N . SER A 1 81 ? 8.626 6.655 -1.799 1.00 77.88 81 SER A N 1
ATOM 626 C CA . SER A 1 81 ? 9.513 6.261 -2.888 1.00 77.88 81 SER A CA 1
ATOM 627 C C . SER A 1 81 ? 10.480 7.381 -3.237 1.00 77.88 81 SER A C 1
ATOM 629 O O . SER A 1 81 ? 10.162 8.568 -3.115 1.00 77.88 81 SER A O 1
ATOM 631 N N . ASN A 1 82 ? 11.663 7.010 -3.721 1.00 73.56 82 ASN A N 1
ATOM 632 C CA . ASN A 1 82 ? 12.612 7.948 -4.291 1.00 73.56 82 ASN A CA 1
ATOM 633 C C . ASN A 1 82 ? 12.399 8.090 -5.804 1.00 73.56 82 ASN A C 1
ATOM 635 O O . ASN A 1 82 ? 12.520 7.125 -6.560 1.00 73.56 82 ASN A O 1
ATOM 639 N N . ARG A 1 83 ? 12.215 9.329 -6.280 1.00 67.62 83 ARG A N 1
ATOM 640 C CA . ARG A 1 83 ? 12.066 9.652 -7.712 1.00 67.62 83 ARG A CA 1
ATOM 641 C C . ARG A 1 83 ? 13.109 8.991 -8.609 1.00 67.62 83 ARG A C 1
ATOM 643 O O . ARG A 1 83 ? 12.797 8.568 -9.716 1.00 67.62 83 ARG A O 1
ATOM 650 N N . ARG A 1 84 ? 14.367 8.968 -8.157 1.00 66.56 84 ARG A N 1
ATOM 651 C CA . ARG A 1 84 ? 15.492 8.435 -8.941 1.00 66.56 84 ARG A CA 1
ATOM 652 C C . ARG A 1 84 ? 15.421 6.921 -9.104 1.00 66.56 84 ARG A C 1
ATOM 654 O O . ARG A 1 84 ? 16.039 6.406 -10.028 1.00 66.56 84 ARG A O 1
ATOM 661 N N . HIS A 1 85 ? 14.697 6.248 -8.216 1.00 67.94 85 HIS A N 1
ATOM 662 C CA . HIS A 1 85 ? 14.511 4.803 -8.216 1.00 67.94 85 HIS A CA 1
ATOM 663 C C . HIS A 1 85 ? 13.196 4.387 -8.893 1.00 67.94 85 HIS A C 1
ATOM 665 O O . HIS A 1 85 ? 13.119 3.283 -9.409 1.00 67.94 85 HIS A O 1
ATOM 671 N N . LEU A 1 86 ? 12.196 5.277 -8.962 1.00 65.19 86 LEU A N 1
ATOM 672 C CA . LEU A 1 86 ? 11.028 5.111 -9.843 1.00 65.19 86 LEU A CA 1
ATOM 673 C C . LEU A 1 86 ? 11.375 5.335 -11.322 1.00 65.19 86 LEU A C 1
ATOM 675 O O . LEU A 1 86 ? 10.819 4.677 -12.193 1.00 65.19 86 LEU A O 1
ATOM 679 N N . MET A 1 87 ? 12.288 6.273 -11.608 1.00 64.56 87 MET A N 1
ATOM 680 C CA . MET A 1 87 ? 12.684 6.669 -12.967 1.00 64.56 87 MET A CA 1
ATOM 681 C C . MET A 1 87 ? 14.221 6.754 -13.113 1.00 64.56 87 MET A C 1
ATOM 683 O O . MET A 1 87 ? 14.781 7.861 -13.142 1.00 64.56 87 MET A O 1
ATOM 687 N N . PRO A 1 88 ? 14.944 5.620 -13.195 1.00 60.19 88 PRO A N 1
ATOM 688 C CA . PRO A 1 88 ? 16.395 5.607 -13.381 1.00 60.19 88 PRO A CA 1
ATOM 689 C C . PRO A 1 88 ? 16.822 6.283 -14.697 1.00 60.19 88 PRO A C 1
ATOM 691 O O . PRO A 1 88 ? 16.333 5.954 -15.774 1.00 60.19 88 PRO A O 1
ATOM 694 N N . ARG A 1 89 ? 17.801 7.200 -14.654 1.00 57.28 89 ARG A N 1
ATOM 695 C CA . ARG A 1 89 ? 18.316 7.903 -15.858 1.00 57.28 89 ARG A CA 1
ATOM 696 C C . ARG A 1 89 ? 18.854 6.958 -16.940 1.00 57.28 89 ARG A C 1
ATOM 698 O O . ARG A 1 89 ? 18.746 7.274 -18.120 1.00 57.28 89 ARG A O 1
ATOM 705 N N . GLN A 1 90 ? 19.387 5.803 -16.541 1.00 53.84 90 GLN A N 1
ATOM 706 C CA . GLN A 1 90 ? 19.904 4.794 -17.466 1.00 53.84 90 GLN A CA 1
ATOM 707 C C . GLN A 1 90 ? 18.797 4.133 -18.309 1.00 53.84 90 GLN A C 1
ATOM 709 O O . GLN A 1 90 ? 19.063 3.831 -19.467 1.00 53.84 90 GLN A O 1
ATOM 714 N N . MET A 1 91 ? 17.560 3.994 -17.798 1.00 56.72 91 MET A N 1
ATOM 715 C CA . MET A 1 91 ? 16.398 3.551 -18.599 1.00 56.72 91 MET A CA 1
ATOM 716 C C . MET A 1 91 ? 16.142 4.516 -19.760 1.00 56.72 91 MET A C 1
ATOM 718 O O . MET A 1 91 ? 16.025 4.109 -20.912 1.00 56.72 91 MET A O 1
ATOM 722 N N . ILE A 1 92 ? 16.132 5.817 -19.454 1.00 56.88 92 ILE A N 1
ATOM 723 C CA . ILE A 1 92 ? 15.832 6.891 -20.411 1.00 56.88 92 ILE A CA 1
ATOM 724 C C . ILE A 1 92 ? 16.922 7.000 -21.492 1.00 56.88 92 ILE A C 1
ATOM 726 O O . ILE A 1 92 ? 16.618 7.247 -22.659 1.00 56.88 92 ILE A O 1
ATOM 730 N N . GLU A 1 93 ? 18.196 6.839 -21.119 1.00 54.16 93 GLU A N 1
ATOM 731 C CA . GLU A 1 93 ? 19.328 6.930 -22.054 1.00 54.16 93 GLU A CA 1
ATOM 732 C C . GLU A 1 93 ? 19.519 5.665 -22.906 1.00 54.16 93 GLU A C 1
ATOM 734 O O . GLU A 1 93 ? 19.819 5.786 -24.100 1.00 54.16 93 GLU A O 1
ATOM 739 N N . ASN A 1 94 ? 19.303 4.470 -22.341 1.00 51.38 94 ASN A N 1
ATOM 740 C CA . ASN A 1 94 ? 19.428 3.208 -23.077 1.00 51.38 94 ASN A CA 1
ATOM 741 C C . ASN A 1 94 ? 18.295 3.025 -24.097 1.00 51.38 94 ASN A C 1
ATOM 743 O O . ASN A 1 94 ? 18.578 2.678 -25.243 1.00 51.38 94 ASN A O 1
ATOM 747 N N . GLU A 1 95 ? 17.038 3.331 -23.751 1.00 52.62 95 GLU A N 1
ATOM 748 C CA . GLU A 1 95 ? 15.924 3.229 -24.709 1.00 52.62 95 GLU A CA 1
ATOM 749 C C . GLU A 1 95 ? 16.036 4.242 -25.858 1.00 52.62 95 GLU A C 1
ATOM 751 O O . GLU A 1 95 ? 15.715 3.919 -27.001 1.00 52.62 95 GLU A O 1
ATOM 756 N N . ARG A 1 96 ? 16.574 5.444 -25.600 1.00 52.56 96 ARG A N 1
ATOM 757 C CA . ARG A 1 96 ? 16.837 6.445 -26.650 1.00 52.56 96 ARG A CA 1
ATOM 758 C C . ARG A 1 96 ? 17.929 6.042 -27.639 1.00 52.56 96 ARG A C 1
ATOM 760 O O . ARG A 1 96 ? 17.950 6.579 -28.743 1.00 52.56 96 ARG A O 1
ATOM 767 N N . SER A 1 97 ? 18.846 5.161 -27.242 1.00 52.53 97 SER A N 1
ATOM 768 C CA . SER A 1 97 ? 20.065 4.887 -28.010 1.00 52.53 97 SER A CA 1
ATOM 769 C C . SER A 1 97 ? 20.019 3.580 -28.808 1.00 52.53 97 SER A C 1
ATOM 771 O O . SER A 1 97 ? 20.791 3.445 -29.755 1.00 52.53 97 SER A O 1
ATOM 773 N N . THR A 1 98 ? 19.142 2.620 -28.474 1.00 50.09 98 THR A N 1
ATOM 774 C CA . THR A 1 98 ? 19.149 1.285 -29.116 1.00 50.09 98 THR A CA 1
ATOM 775 C C . THR A 1 98 ? 17.785 0.685 -29.487 1.00 50.09 98 THR A C 1
ATOM 777 O O . THR A 1 98 ? 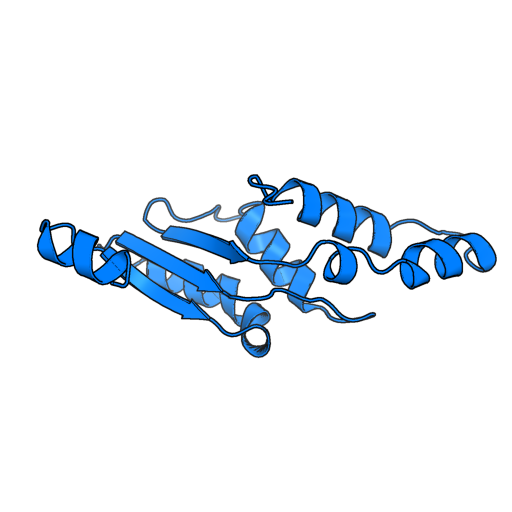17.768 -0.373 -30.116 1.00 50.09 98 THR A O 1
ATOM 780 N N . ALA A 1 99 ? 16.644 1.313 -29.181 1.00 46.25 99 ALA A N 1
ATOM 781 C CA . ALA A 1 99 ? 15.335 0.689 -29.401 1.00 46.25 99 ALA A CA 1
ATOM 782 C C . ALA A 1 99 ? 14.594 1.228 -30.643 1.00 46.25 99 ALA A C 1
ATOM 784 O O . ALA A 1 99 ? 14.344 2.422 -30.773 1.00 46.25 99 ALA A O 1
ATOM 785 N N . ILE A 1 100 ? 14.178 0.319 -31.535 1.00 51.59 100 ILE A N 1
ATOM 786 C CA . ILE A 1 100 ? 13.242 0.597 -32.647 1.00 51.59 100 ILE A CA 1
ATOM 787 C C . ILE A 1 100 ? 11.798 0.796 -32.116 1.00 51.59 100 ILE A C 1
ATOM 789 O O . ILE A 1 100 ? 10.979 1.389 -32.806 1.00 51.59 100 ILE A O 1
ATOM 793 N N . ASN A 1 101 ? 11.522 0.386 -30.866 1.00 50.09 101 ASN A N 1
ATOM 794 C CA . ASN A 1 101 ? 10.310 0.688 -30.088 1.00 50.09 101 ASN A CA 1
ATOM 795 C C . ASN A 1 101 ? 10.691 1.063 -28.635 1.00 50.09 101 ASN A C 1
ATOM 797 O O . ASN A 1 101 ? 10.791 0.177 -27.787 1.00 50.09 101 ASN A O 1
ATOM 801 N N . PRO A 1 102 ? 10.963 2.343 -28.341 1.00 51.12 102 PRO A N 1
ATOM 802 C CA . PRO A 1 102 ? 11.164 2.849 -26.984 1.00 51.12 102 PRO A CA 1
ATOM 803 C C . PRO A 1 102 ? 9.807 3.284 -26.428 1.00 51.12 102 PRO A C 1
ATOM 805 O O . PRO A 1 102 ? 9.323 4.348 -26.826 1.00 51.12 102 PRO A O 1
ATOM 808 N N . SER A 1 103 ? 9.099 2.470 -25.637 1.00 53.38 103 SER A N 1
ATOM 809 C CA . SER A 1 103 ? 7.744 2.891 -25.219 1.00 53.38 103 SER A CA 1
ATOM 810 C C . SER A 1 103 ? 7.227 2.286 -23.914 1.00 53.38 103 SER A C 1
ATOM 812 O O . SER A 1 103 ? 6.902 3.043 -23.012 1.00 53.38 103 SER A O 1
ATOM 814 N N . GLU A 1 104 ? 7.141 0.961 -23.764 1.00 56.69 104 GLU A N 1
ATOM 815 C CA . GLU A 1 104 ? 6.274 0.402 -22.706 1.00 56.69 104 GLU A CA 1
ATOM 816 C C . GLU A 1 104 ? 6.825 0.567 -21.281 1.00 56.69 104 GLU A C 1
ATOM 818 O O . GLU A 1 104 ? 6.116 1.061 -20.409 1.00 56.69 104 GLU A O 1
ATOM 823 N N . GLY A 1 105 ? 8.092 0.223 -21.029 1.00 60.06 105 GLY A N 1
ATOM 824 C CA . GLY A 1 105 ? 8.646 0.253 -19.668 1.00 60.06 105 GLY A CA 1
ATOM 825 C C . GLY A 1 105 ? 8.750 1.666 -19.084 1.00 60.06 105 GLY A C 1
ATOM 826 O O . GLY A 1 105 ? 8.414 1.894 -17.923 1.00 60.06 105 GLY A O 1
ATOM 827 N N . VAL A 1 106 ? 9.177 2.639 -19.896 1.00 62.94 106 VAL A N 1
ATOM 828 C CA . VAL A 1 106 ? 9.265 4.045 -19.476 1.00 62.94 106 VAL A CA 1
ATOM 829 C C . VAL A 1 106 ? 7.879 4.676 -19.318 1.00 62.94 106 VAL A C 1
ATOM 831 O O . VAL A 1 106 ? 7.664 5.378 -18.329 1.00 62.94 106 VAL A O 1
ATOM 834 N N . GLU A 1 107 ? 6.926 4.432 -20.226 1.00 62.03 107 GLU A N 1
ATOM 835 C CA . GLU A 1 107 ? 5.554 4.946 -20.073 1.00 62.03 107 GLU A CA 1
ATOM 836 C C . GLU A 1 107 ? 4.854 4.363 -18.839 1.00 62.03 107 GLU A C 1
ATOM 838 O O . GLU A 1 107 ? 4.133 5.080 -18.140 1.00 62.03 107 GLU A O 1
ATOM 843 N N . GLU A 1 108 ? 5.098 3.092 -18.512 1.00 66.31 108 GLU A N 1
ATOM 844 C CA . GLU A 1 108 ? 4.532 2.460 -17.321 1.00 66.31 108 GLU A CA 1
ATOM 845 C C . GLU A 1 108 ? 5.097 3.042 -16.019 1.00 66.31 108 GLU A C 1
ATOM 847 O O . GLU A 1 108 ? 4.316 3.338 -15.108 1.00 66.31 108 GLU A O 1
ATOM 852 N N . SER A 1 109 ? 6.408 3.289 -15.941 1.00 64.81 109 SER A N 1
ATOM 853 C CA . SER A 1 109 ? 7.018 3.940 -14.773 1.00 64.81 109 SER A CA 1
ATOM 854 C C . SER A 1 109 ? 6.565 5.395 -14.604 1.00 64.81 109 SER A C 1
ATOM 856 O O . SER A 1 109 ? 6.327 5.836 -13.477 1.00 64.81 109 SER A O 1
ATOM 858 N N . VAL A 1 110 ? 6.376 6.140 -15.702 1.00 67.69 110 VAL A N 1
ATOM 859 C CA . VAL A 1 110 ? 5.789 7.495 -15.659 1.00 67.69 110 VAL A CA 1
ATOM 860 C C . VAL A 1 110 ? 4.351 7.436 -15.145 1.00 67.69 110 VAL A C 1
ATOM 862 O O . VAL A 1 110 ? 4.009 8.148 -14.203 1.00 67.69 110 VAL A O 1
ATOM 865 N N . SER A 1 111 ? 3.534 6.533 -15.694 1.00 69.56 111 SER A N 1
ATOM 866 C CA . SER A 1 111 ? 2.143 6.333 -15.276 1.00 69.56 111 SER A CA 1
ATOM 867 C C . SER A 1 111 ? 2.015 5.974 -13.793 1.00 69.56 111 SER A C 1
ATOM 869 O O . SER A 1 111 ? 1.060 6.409 -13.153 1.00 69.56 111 SER A O 1
ATOM 871 N N . LEU A 1 112 ? 2.952 5.201 -13.238 1.00 70.56 112 LEU A N 1
ATOM 872 C CA . LEU A 1 112 ? 2.997 4.890 -11.811 1.00 70.56 112 LEU A CA 1
ATOM 873 C C . LEU A 1 112 ? 3.443 6.105 -10.986 1.00 70.56 112 LEU A C 1
ATOM 875 O O . LEU A 1 112 ? 2.841 6.408 -9.957 1.00 70.56 112 LEU A O 1
ATOM 879 N N . SER A 1 113 ? 4.469 6.827 -11.446 1.00 69.19 113 SER A N 1
ATOM 880 C CA . SER A 1 113 ? 4.959 8.041 -10.789 1.00 69.19 113 SER A CA 1
ATOM 881 C C . SER A 1 113 ? 3.872 9.115 -10.665 1.00 69.19 113 SER A C 1
ATOM 883 O O . SER A 1 113 ? 3.847 9.826 -9.661 1.00 69.19 113 SER A O 1
ATOM 885 N N . ASP A 1 114 ? 2.963 9.216 -11.637 1.00 70.31 114 ASP A N 1
ATOM 886 C CA . ASP A 1 114 ? 1.823 10.143 -11.610 1.00 70.31 114 ASP A CA 1
ATOM 887 C C . ASP A 1 114 ? 0.773 9.781 -10.538 1.00 70.31 114 ASP A C 1
ATOM 889 O O . ASP A 1 114 ? -0.053 10.619 -10.167 1.00 70.31 114 ASP A O 1
ATOM 893 N N . ARG A 1 115 ? 0.800 8.553 -9.996 1.00 72.44 115 ARG A N 1
ATOM 894 C CA . ARG A 1 115 ? -0.079 8.117 -8.893 1.00 72.44 115 ARG A CA 1
ATOM 895 C C . ARG A 1 115 ? 0.432 8.519 -7.511 1.00 72.44 115 ARG A C 1
ATOM 897 O O . ARG A 1 115 ? -0.337 8.488 -6.549 1.00 72.44 115 ARG A O 1
ATOM 904 N N . PHE A 1 116 ? 1.687 8.950 -7.392 1.00 67.81 116 PHE A N 1
ATOM 905 C CA . PHE A 1 116 ? 2.211 9.506 -6.147 1.00 67.81 116 PHE A CA 1
ATOM 906 C C . PHE A 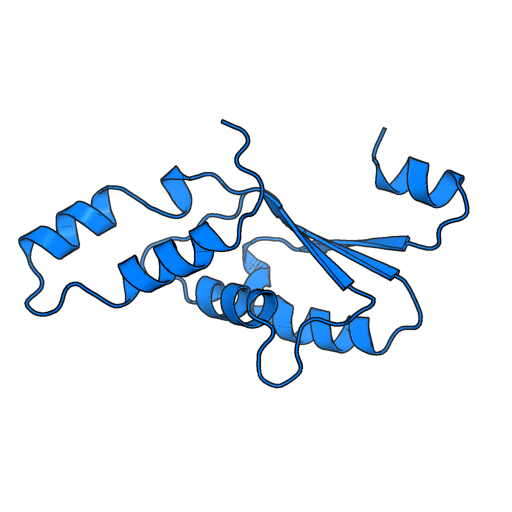1 116 ? 1.775 10.972 -6.018 1.00 67.81 116 PHE A C 1
ATOM 908 O O . PHE A 1 116 ? 2.376 11.885 -6.580 1.00 67.81 116 PHE A O 1
ATOM 915 N N . GLY A 1 117 ? 0.688 11.193 -5.272 1.00 57.53 117 GLY A N 1
ATOM 916 C CA . GLY A 1 117 ? 0.046 12.506 -5.128 1.00 57.53 117 GLY A CA 1
ATOM 917 C C . GLY A 1 117 ? 0.795 13.522 -4.254 1.00 57.53 117 GLY A C 1
ATOM 918 O O . GLY A 1 117 ? 0.421 14.693 -4.234 1.00 57.53 117 GLY A O 1
ATOM 919 N N . LEU A 1 118 ? 1.841 13.104 -3.534 1.00 54.62 118 LEU A N 1
ATOM 920 C CA . LEU A 1 118 ? 2.666 13.979 -2.699 1.00 54.62 118 LEU A CA 1
ATOM 921 C C . LEU A 1 118 ? 4.138 13.851 -3.083 1.00 54.62 118 LEU A C 1
ATOM 923 O O . LEU A 1 118 ? 4.761 12.810 -2.888 1.00 54.62 118 LEU A O 1
ATOM 927 N N . TRP A 1 119 ? 4.693 14.957 -3.571 1.00 50.62 119 TRP A N 1
ATOM 928 C CA . TRP A 1 119 ? 6.119 15.125 -3.810 1.00 50.62 119 TRP A CA 1
ATOM 929 C C . TRP A 1 119 ? 6.716 15.924 -2.657 1.00 50.62 119 TRP A C 1
ATOM 931 O O . TRP A 1 119 ? 6.446 17.115 -2.510 1.00 50.62 119 TRP A O 1
ATOM 941 N N . VAL A 1 120 ? 7.505 15.260 -1.814 1.00 40.97 120 VAL A N 1
ATOM 942 C CA . VAL A 1 120 ? 8.259 15.914 -0.740 1.00 40.97 120 VAL A CA 1
ATOM 943 C C . VAL A 1 120 ? 9.696 16.079 -1.230 1.00 40.97 120 VAL A C 1
ATOM 945 O O . VAL A 1 120 ? 10.526 15.191 -1.042 1.00 40.97 120 VAL A O 1
ATOM 948 N N . GLY A 1 121 ? 9.964 17.183 -1.936 1.00 43.00 121 GLY A N 1
ATOM 949 C CA . GLY A 1 121 ? 11.277 17.481 -2.521 1.00 43.00 121 GLY A CA 1
ATOM 950 C C . GLY A 1 121 ? 11.241 18.540 -3.607 1.00 43.00 121 GLY A C 1
ATOM 951 O O . GLY A 1 121 ? 10.621 18.266 -4.658 1.00 43.00 121 GLY A O 1
#

Radius of gyration: 16.57 Å; chains: 1; bounding box: 35×28×54 Å

Foldseek 3Di:
DPPVVVCVVVVQQEDEAEDELVCLLCVVVVQVVVLVDPTAYEYEYEANADDVPDPSLVSVCCQLVQHPNGGRPRYDYDYDYDPCRLQPPCLVVVLVPDDPDSDDPRVSSVVSVVSPPDDPD

pLDDT: mean 72.7, std 13.81, range [40.97, 92.44]